Protein AF-A0A7X8WA39-F1 (afdb_monomer_lite)

Radius of gyration: 10.54 Å; chains: 1; bounding box: 22×27×26 Å

Structure (mmCIF, N/CA/C/O backbone):
data_AF-A0A7X8WA39-F1
#
_entry.id   AF-A0A7X8WA39-F1
#
loop_
_atom_site.group_PDB
_atom_site.id
_atom_site.type_symbol
_atom_site.lab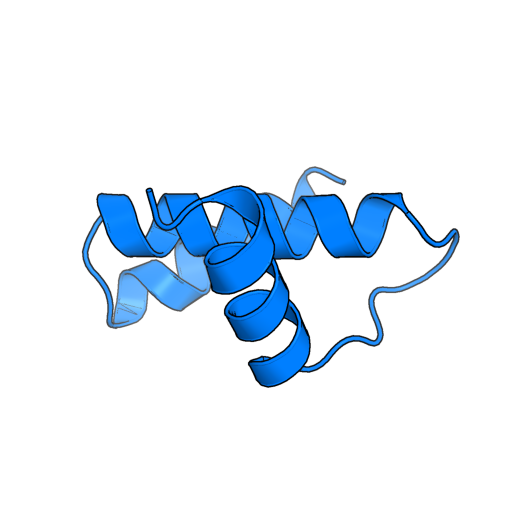el_atom_id
_atom_site.label_alt_id
_atom_site.label_comp_id
_atom_site.label_asym_id
_atom_site.label_entity_id
_atom_site.label_seq_id
_atom_site.pdbx_PDB_ins_code
_atom_site.Cartn_x
_atom_site.Cartn_y
_atom_site.Cartn_z
_atom_site.occupancy
_atom_site.B_iso_or_equiv
_atom_site.auth_seq_id
_atom_site.auth_comp_id
_atom_site.auth_asym_id
_atom_site.auth_atom_id
_atom_site.pdbx_PDB_model_num
ATOM 1 N N . ARG A 1 1 ? -0.441 -6.643 -11.800 1.00 73.81 1 ARG A N 1
ATOM 2 C CA . ARG A 1 1 ? -1.145 -5.336 -11.717 1.00 73.81 1 ARG A CA 1
ATOM 3 C C . ARG A 1 1 ? -2.292 -5.433 -10.710 1.00 73.81 1 ARG A C 1
ATOM 5 O O . ARG A 1 1 ? -2.229 -4.753 -9.699 1.00 73.81 1 ARG A O 1
ATOM 12 N N . GLY A 1 2 ? -3.282 -6.314 -10.911 1.00 88.94 2 GLY A N 1
ATOM 13 C CA . GLY A 1 2 ? -4.361 -6.524 -9.927 1.00 88.94 2 GLY A CA 1
ATOM 14 C C . GLY A 1 2 ? -3.919 -7.231 -8.639 1.00 88.94 2 GLY A C 1
AT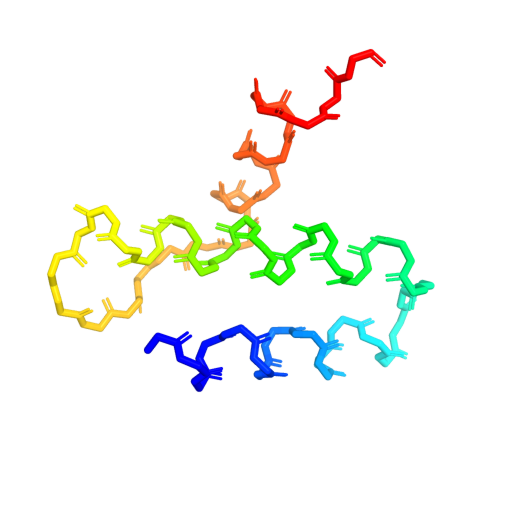OM 15 O O . GLY A 1 2 ? -4.316 -6.821 -7.557 1.00 88.94 2 GLY A O 1
ATOM 16 N N . ASP A 1 3 ? -3.040 -8.227 -8.746 1.00 93.25 3 ASP A N 1
ATOM 17 C CA . ASP A 1 3 ? -2.457 -8.973 -7.623 1.00 93.25 3 ASP A CA 1
ATOM 18 C C . ASP A 1 3 ? -1.815 -8.050 -6.575 1.00 93.25 3 ASP A C 1
ATOM 20 O O . ASP A 1 3 ? -2.105 -8.167 -5.387 1.00 93.25 3 ASP A O 1
ATOM 24 N N . THR A 1 4 ? -1.005 -7.087 -7.023 1.00 92.75 4 THR A N 1
ATOM 25 C CA . THR A 1 4 ? -0.299 -6.133 -6.160 1.00 92.75 4 THR A CA 1
ATOM 26 C C . THR A 1 4 ? -1.283 -5.209 -5.446 1.00 92.75 4 THR A C 1
ATOM 28 O O . THR A 1 4 ? -1.184 -5.038 -4.237 1.00 92.75 4 THR A O 1
ATOM 31 N N . CYS A 1 5 ? -2.272 -4.677 -6.173 1.00 95.69 5 CYS A N 1
ATOM 32 C CA . CYS A 1 5 ? -3.297 -3.798 -5.609 1.00 95.69 5 CYS A CA 1
ATOM 33 C C . CYS A 1 5 ? -4.151 -4.523 -4.556 1.00 95.69 5 CYS A C 1
ATOM 35 O O . CYS A 1 5 ? -4.269 -4.058 -3.426 1.00 95.69 5 CYS A O 1
ATOM 37 N N . PHE A 1 6 ? -4.692 -5.701 -4.885 1.00 96.25 6 PHE A N 1
ATOM 38 C CA . PHE A 1 6 ? -5.536 -6.454 -3.954 1.00 96.25 6 PHE A CA 1
ATOM 39 C C . PHE A 1 6 ? -4.760 -6.967 -2.739 1.00 96.25 6 PHE A C 1
ATOM 41 O O . PHE A 1 6 ? -5.266 -6.877 -1.621 1.00 96.25 6 PHE A O 1
ATOM 48 N N . SER A 1 7 ? -3.532 -7.459 -2.933 1.00 96.12 7 SER A N 1
ATOM 49 C CA . SER A 1 7 ? -2.690 -7.915 -1.820 1.00 96.12 7 SER A CA 1
ATOM 50 C C . SER A 1 7 ? -2.353 -6.760 -0.877 1.00 96.12 7 SER A C 1
ATOM 52 O O . SER A 1 7 ? -2.469 -6.919 0.337 1.00 96.12 7 SER A O 1
ATOM 54 N N . ALA A 1 8 ? -2.004 -5.587 -1.420 1.00 96.88 8 ALA A N 1
ATOM 55 C CA . ALA A 1 8 ? -1.749 -4.388 -0.626 1.00 96.88 8 ALA A CA 1
ATOM 56 C C . ALA A 1 8 ? -3.006 -3.933 0.130 1.00 96.88 8 ALA A C 1
ATOM 58 O O . ALA A 1 8 ? -2.944 -3.727 1.338 1.00 96.88 8 ALA A O 1
ATOM 59 N N . TYR A 1 9 ? -4.163 -3.864 -0.539 1.00 98.19 9 TYR A N 1
ATOM 60 C CA . TYR A 1 9 ? -5.418 -3.450 0.091 1.00 98.19 9 TYR A CA 1
ATOM 61 C C . TYR A 1 9 ? -5.820 -4.368 1.250 1.00 98.19 9 TYR A C 1
ATOM 63 O O . TYR A 1 9 ? -6.092 -3.887 2.348 1.00 98.19 9 TYR A O 1
ATOM 71 N N . ILE A 1 10 ? -5.845 -5.688 1.030 1.00 98.00 10 ILE A N 1
ATOM 72 C CA . ILE A 1 10 ? -6.244 -6.648 2.070 1.00 98.00 10 ILE A CA 1
ATOM 73 C C . ILE A 1 10 ? -5.268 -6.599 3.250 1.00 98.00 10 ILE A C 1
ATOM 75 O O . ILE A 1 10 ? -5.709 -6.649 4.395 1.00 98.00 10 ILE A O 1
ATOM 79 N N . THR A 1 11 ? -3.967 -6.449 2.979 1.00 97.38 11 THR A N 1
ATOM 80 C CA . THR A 1 11 ? -2.942 -6.326 4.026 1.00 97.38 11 THR A CA 1
ATOM 81 C C . THR A 1 11 ? -3.146 -5.063 4.860 1.00 97.38 11 THR A C 1
ATOM 83 O O . THR A 1 11 ? -3.190 -5.151 6.086 1.00 97.38 11 THR A O 1
ATOM 86 N N . GLU A 1 12 ? -3.352 -3.902 4.227 1.00 97.88 12 GLU A N 1
ATOM 87 C CA . GLU A 1 12 ? -3.593 -2.657 4.965 1.00 97.88 12 GLU A CA 1
ATOM 88 C C . GLU A 1 12 ? -4.891 -2.708 5.767 1.00 97.88 12 GLU A C 1
ATOM 90 O O . GLU A 1 12 ? -4.924 -2.256 6.912 1.00 97.88 12 GLU A O 1
ATOM 95 N N . ARG A 1 13 ? -5.941 -3.343 5.234 1.00 97.88 13 ARG A N 1
ATOM 96 C CA . ARG A 1 13 ? -7.232 -3.474 5.924 1.00 97.88 13 ARG A CA 1
ATOM 97 C C . ARG A 1 13 ? -7.167 -4.244 7.240 1.00 97.88 13 ARG A C 1
ATOM 99 O O . ARG A 1 13 ? -8.088 -4.100 8.044 1.00 97.88 13 ARG A O 1
ATOM 106 N N . LEU A 1 14 ? -6.099 -5.005 7.495 1.00 98.00 14 LEU A N 1
ATOM 107 C CA . LEU A 1 14 ? -5.868 -5.635 8.797 1.00 98.00 14 LEU A CA 1
ATOM 108 C C . LEU A 1 14 ? -5.646 -4.606 9.917 1.00 98.00 14 LEU A C 1
ATOM 110 O O . LEU A 1 14 ? -5.902 -4.920 11.076 1.00 98.00 14 LEU A O 1
ATOM 114 N N . THR A 1 15 ? -5.169 -3.395 9.595 1.00 97.12 15 THR A N 1
ATOM 115 C CA . THR A 1 15 ? -4.765 -2.391 10.602 1.00 97.12 15 THR A CA 1
ATOM 116 C C . THR A 1 15 ? -5.201 -0.950 10.308 1.00 97.12 15 THR A C 1
ATOM 118 O O . THR A 1 15 ? -5.171 -0.116 11.211 1.00 97.12 15 THR A O 1
ATOM 121 N N . LYS A 1 16 ? -5.615 -0.632 9.076 1.00 97.00 16 LYS A N 1
ATOM 122 C CA . LYS A 1 16 ? -5.977 0.716 8.605 1.00 97.00 16 LYS A CA 1
ATOM 123 C C . LYS A 1 16 ? -7.431 0.769 8.159 1.00 97.00 16 LYS A C 1
ATOM 125 O O . LYS A 1 16 ? -7.975 -0.247 7.738 1.00 97.00 16 LYS A O 1
ATOM 130 N N . ASP A 1 17 ? -8.062 1.940 8.200 1.00 97.81 17 ASP A N 1
ATOM 131 C CA . ASP A 1 17 ? -9.406 2.148 7.644 1.00 97.81 17 ASP A CA 1
ATOM 132 C C . ASP A 1 17 ? -9.446 1.996 6.110 1.00 97.81 17 ASP A C 1
ATOM 134 O O . ASP A 1 17 ? -8.429 1.767 5.448 1.00 97.81 17 ASP A O 1
ATOM 138 N N . ILE A 1 18 ? -10.651 2.073 5.540 1.00 97.62 18 ILE A N 1
ATOM 139 C CA . ILE A 1 18 ? -10.878 1.886 4.104 1.00 97.62 18 ILE A CA 1
ATOM 140 C C . ILE A 1 18 ? -10.127 2.935 3.281 1.00 97.62 18 ILE A C 1
ATOM 142 O O . ILE A 1 18 ? -9.488 2.563 2.302 1.00 97.62 18 ILE A O 1
ATOM 146 N N . GLU A 1 19 ? -10.190 4.208 3.666 1.00 96.44 19 GLU A N 1
ATOM 147 C CA . GLU A 1 19 ? -9.606 5.306 2.896 1.00 96.44 19 GLU A CA 1
ATOM 148 C C . GLU A 1 19 ? -8.088 5.152 2.810 1.00 96.44 19 GLU A C 1
ATOM 150 O O . GLU A 1 19 ? -7.525 5.110 1.714 1.00 96.44 19 GLU A O 1
ATOM 155 N N . ASN A 1 20 ? -7.439 4.961 3.958 1.00 96.44 20 ASN A N 1
ATOM 156 C CA . ASN A 1 20 ? -5.996 4.776 4.036 1.00 96.44 20 ASN A CA 1
ATOM 157 C C . ASN A 1 20 ? -5.541 3.495 3.321 1.00 96.44 20 ASN A C 1
ATOM 159 O O . ASN A 1 20 ? -4.528 3.500 2.621 1.00 96.44 20 ASN A O 1
ATOM 163 N N . SER A 1 21 ? -6.318 2.412 3.416 1.00 97.88 21 SER A N 1
ATOM 164 C CA . SER A 1 21 ? -5.993 1.155 2.726 1.00 97.88 21 SER A CA 1
ATOM 165 C C . SER A 1 21 ? -6.096 1.275 1.205 1.00 97.88 21 SER A C 1
ATOM 167 O O . SER A 1 21 ? -5.262 0.728 0.485 1.00 97.88 21 SER A O 1
ATOM 169 N N . VAL A 1 22 ? -7.113 1.983 0.696 1.00 97.00 22 VAL A N 1
ATOM 170 C CA . VAL A 1 22 ? -7.268 2.222 -0.748 1.00 97.00 22 VAL A CA 1
ATOM 171 C C . VAL A 1 22 ? -6.151 3.129 -1.260 1.00 97.00 22 VAL A C 1
ATOM 173 O O . VAL A 1 22 ? -5.545 2.800 -2.280 1.00 97.00 22 VAL A O 1
ATOM 176 N N . LYS A 1 23 ? -5.834 4.218 -0.543 1.00 96.81 23 LYS A N 1
ATOM 177 C CA . LYS A 1 23 ? -4.725 5.126 -0.886 1.00 96.81 23 LYS A CA 1
ATOM 178 C C . LYS A 1 23 ? -3.402 4.369 -1.004 1.00 96.81 23 LYS A C 1
ATOM 180 O O . LYS A 1 23 ? -2.713 4.487 -2.015 1.00 96.81 23 LYS A O 1
ATOM 185 N N . TYR A 1 24 ? -3.089 3.526 -0.022 1.00 97.31 24 TYR A N 1
ATOM 186 C CA . TYR A 1 24 ? -1.865 2.729 -0.035 1.00 97.31 24 TYR A CA 1
ATOM 187 C C . TYR A 1 24 ? -1.827 1.713 -1.179 1.00 97.31 24 TYR A C 1
ATOM 189 O O . TYR A 1 24 ? -0.830 1.617 -1.891 1.00 97.31 24 TYR A O 1
ATOM 197 N N . ALA A 1 25 ? -2.917 0.977 -1.405 1.00 97.44 25 ALA A N 1
ATOM 198 C CA . ALA A 1 25 ? -2.992 0.014 -2.499 1.00 97.44 2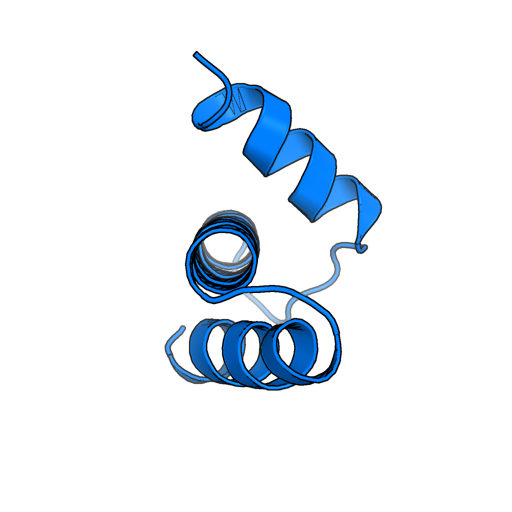5 ALA A CA 1
ATOM 199 C C . ALA A 1 25 ? -2.830 0.679 -3.876 1.00 97.44 25 ALA A C 1
ATOM 201 O O . ALA A 1 25 ? -2.141 0.134 -4.744 1.00 97.44 25 ALA A O 1
ATOM 202 N N . ALA A 1 26 ? -3.423 1.864 -4.055 1.00 96.94 26 ALA A N 1
ATOM 203 C CA . ALA A 1 26 ? -3.303 2.672 -5.263 1.00 96.94 26 ALA A CA 1
ATOM 204 C C . ALA A 1 26 ? -1.866 3.179 -5.481 1.00 96.94 26 ALA A C 1
ATOM 206 O O . ALA A 1 26 ? -1.343 3.046 -6.590 1.00 96.94 26 ALA A O 1
ATOM 207 N N . ALA A 1 27 ? -1.195 3.670 -4.436 1.00 96.62 27 ALA A N 1
ATOM 208 C CA . ALA A 1 27 ? 0.211 4.070 -4.514 1.00 96.62 27 ALA A CA 1
ATOM 209 C C . ALA A 1 27 ? 1.124 2.877 -4.837 1.00 96.62 27 ALA A C 1
ATOM 211 O O . ALA A 1 27 ? 1.918 2.935 -5.774 1.00 96.62 27 ALA A O 1
ATOM 212 N N . ALA A 1 28 ? 0.966 1.757 -4.123 1.00 96.25 28 ALA A N 1
ATOM 213 C CA . ALA A 1 28 ? 1.803 0.572 -4.296 1.00 96.25 28 ALA A CA 1
ATOM 214 C C . ALA A 1 28 ? 1.693 -0.015 -5.709 1.00 96.25 28 ALA A C 1
ATOM 216 O O . ALA A 1 28 ? 2.701 -0.391 -6.317 1.00 96.25 28 ALA A O 1
ATOM 217 N N . VAL A 1 29 ? 0.475 -0.079 -6.265 1.00 96.38 29 VAL A N 1
ATOM 218 C CA . VAL A 1 29 ? 0.308 -0.515 -7.652 1.00 96.38 29 VAL A CA 1
ATOM 219 C C . VAL A 1 29 ? 0.859 0.520 -8.625 1.00 96.38 29 VAL A C 1
ATOM 221 O O . VAL A 1 2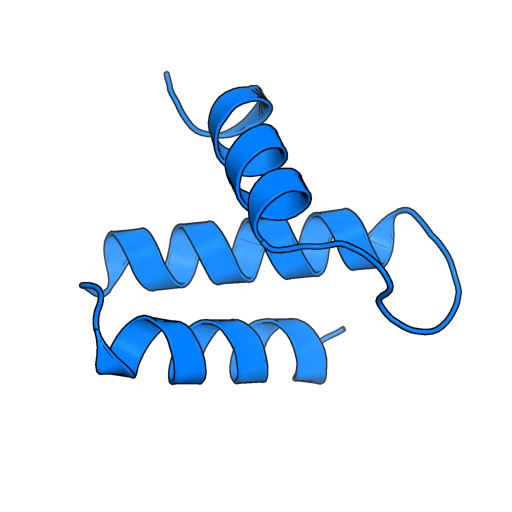9 ? 1.514 0.112 -9.571 1.00 96.38 29 VAL A O 1
ATOM 224 N N . SER A 1 30 ? 0.678 1.822 -8.406 1.00 95.62 30 SER A N 1
ATOM 225 C CA . SER A 1 30 ? 1.221 2.854 -9.304 1.00 95.62 30 SER A CA 1
ATOM 226 C C . SER A 1 30 ? 2.747 2.780 -9.383 1.00 95.62 30 SER A C 1
ATOM 228 O O . SER A 1 30 ? 3.291 2.612 -10.472 1.00 95.62 30 SER A O 1
ATOM 230 N N . LEU A 1 31 ? 3.425 2.703 -8.237 1.00 94.69 31 LEU A N 1
ATOM 231 C CA . LEU A 1 31 ? 4.878 2.545 -8.168 1.00 94.69 31 LEU A CA 1
ATOM 232 C C . LEU A 1 31 ? 5.357 1.258 -8.865 1.00 94.69 31 LEU A C 1
ATOM 234 O O . LEU A 1 31 ? 6.336 1.241 -9.611 1.00 94.69 31 LEU A O 1
ATOM 238 N N . LYS A 1 32 ? 4.620 0.154 -8.695 1.00 93.81 32 LYS A N 1
ATOM 239 C CA . LYS A 1 32 ? 4.871 -1.096 -9.426 1.00 93.81 32 LYS A CA 1
ATOM 240 C C . LYS A 1 32 ? 4.740 -0.934 -10.945 1.00 93.81 32 LYS A C 1
ATOM 242 O O . LYS A 1 32 ? 5.396 -1.645 -11.701 1.00 93.81 32 LYS A O 1
ATOM 247 N N . MET A 1 33 ? 3.835 -0.089 -11.414 1.00 94.94 33 MET A N 1
ATOM 248 C CA . MET A 1 33 ? 3.516 0.040 -12.836 1.00 94.94 33 MET A CA 1
ATOM 249 C C . MET A 1 33 ? 4.581 0.794 -13.618 1.00 94.94 33 MET A C 1
ATOM 251 O O . MET A 1 33 ? 4.706 0.559 -14.821 1.00 94.94 33 MET A O 1
ATOM 255 N N . GLU A 1 34 ? 5.328 1.658 -12.937 1.00 93.88 34 GLU A N 1
ATOM 256 C CA . GLU A 1 34 ? 6.382 2.493 -13.510 1.00 93.88 34 GLU A CA 1
ATOM 257 C C . GLU A 1 34 ? 7.620 1.682 -13.910 1.00 93.88 34 GLU A C 1
ATOM 259 O O . GLU A 1 34 ? 8.289 2.024 -14.882 1.00 93.88 34 GLU A O 1
ATOM 264 N N . THR A 1 35 ? 7.894 0.564 -13.225 1.00 87.62 35 THR A N 1
ATOM 265 C CA . THR A 1 35 ? 9.038 -0.308 -13.535 1.00 87.62 35 THR A CA 1
ATOM 266 C C . THR A 1 35 ? 8.593 -1.724 -13.922 1.00 87.62 35 THR A C 1
ATOM 268 O O . THR A 1 35 ? 7.980 -2.429 -13.116 1.00 87.62 35 THR A O 1
ATOM 271 N N . PRO A 1 36 ? 8.932 -2.210 -15.132 1.00 88.06 36 PRO A N 1
ATOM 272 C CA . PRO A 1 36 ? 8.680 -3.595 -15.523 1.00 88.06 36 PRO A CA 1
ATOM 273 C C . PRO A 1 36 ? 9.384 -4.616 -14.612 1.00 88.06 36 PRO A C 1
ATOM 275 O O . PRO A 1 36 ? 10.539 -4.443 -14.231 1.00 88.06 36 PRO A O 1
ATOM 278 N N . GLY A 1 37 ? 8.713 -5.734 -14.323 1.00 88.44 37 GLY A N 1
ATOM 279 C CA . GLY A 1 37 ? 9.237 -6.809 -13.464 1.00 88.44 37 GLY A CA 1
ATOM 280 C C . GLY A 1 37 ? 8.610 -6.828 -12.063 1.00 88.44 37 GLY A C 1
ATOM 281 O O . GLY A 1 37 ? 7.652 -6.096 -11.835 1.00 88.44 37 GLY A O 1
ATOM 282 N N . PRO A 1 38 ? 9.045 -7.711 -11.135 1.00 89.25 38 PRO A N 1
ATOM 283 C CA . PRO A 1 38 ? 8.521 -7.838 -9.761 1.00 89.25 38 PRO A CA 1
ATOM 284 C C . PRO A 1 38 ? 8.569 -6.533 -8.951 1.00 89.25 38 PRO A C 1
ATOM 286 O O . PRO A 1 38 ? 9.398 -5.675 -9.224 1.00 89.25 38 PRO A O 1
ATOM 289 N N . PHE A 1 39 ? 7.665 -6.373 -7.974 1.00 90.62 39 PHE A N 1
ATOM 290 C CA . PHE A 1 39 ? 7.705 -5.195 -7.100 1.00 90.62 39 PHE A CA 1
ATOM 291 C C . PHE A 1 39 ? 8.913 -5.329 -6.175 1.00 90.62 39 PHE A C 1
ATOM 293 O O . PHE A 1 39 ? 9.113 -6.402 -5.608 1.00 90.62 39 PHE A O 1
ATOM 300 N N . LYS A 1 40 ? 9.716 -4.271 -6.060 1.00 91.31 40 LYS A N 1
ATOM 301 C CA . LYS A 1 40 ? 10.923 -4.244 -5.220 1.00 91.31 40 LYS A CA 1
ATOM 302 C C . LYS A 1 40 ? 10.976 -3.038 -4.276 1.00 91.31 40 LYS A C 1
ATOM 304 O O . LYS A 1 40 ? 11.993 -2.862 -3.618 1.00 91.31 40 LYS A O 1
ATOM 309 N N . GLY A 1 41 ? 9.924 -2.217 -4.248 1.00 91.88 41 GLY A N 1
ATOM 310 C CA . GLY A 1 41 ? 9.850 -1.057 -3.362 1.00 91.88 41 GLY A CA 1
ATOM 311 C C . GLY A 1 41 ? 9.585 -1.457 -1.913 1.00 91.88 41 GLY A C 1
ATOM 312 O O . GLY A 1 41 ? 9.102 -2.562 -1.637 1.00 91.88 41 GLY A O 1
ATOM 313 N N . THR A 1 42 ? 9.898 -0.554 -0.994 1.00 96.12 42 THR A N 1
ATOM 314 C CA . THR A 1 42 ? 9.622 -0.689 0.438 1.00 96.12 42 THR A CA 1
ATOM 315 C C . THR A 1 42 ? 8.312 0.004 0.816 1.00 96.12 42 THR A C 1
ATOM 317 O O . THR A 1 42 ? 7.628 0.590 -0.025 1.00 96.12 42 THR A O 1
ATOM 320 N N . ARG A 1 43 ? 7.918 -0.071 2.095 1.00 95.19 43 ARG A N 1
ATOM 321 C CA . ARG A 1 43 ? 6.744 0.667 2.578 1.00 95.19 43 ARG A CA 1
ATOM 322 C C . ARG A 1 43 ? 6.969 2.175 2.492 1.00 95.19 43 ARG A C 1
ATOM 324 O O . ARG A 1 43 ? 6.049 2.888 2.110 1.00 95.19 43 ARG A O 1
ATOM 331 N N . GLU A 1 44 ? 8.179 2.624 2.801 1.00 97.44 44 GLU A N 1
ATOM 332 C CA . GLU A 1 44 ? 8.580 4.027 2.768 1.00 97.44 44 GLU A CA 1
ATOM 333 C C . GLU A 1 44 ? 8.477 4.599 1.351 1.00 97.44 44 GLU A C 1
ATOM 335 O O . GLU A 1 44 ? 8.006 5.721 1.194 1.00 97.44 44 GLU A O 1
ATOM 340 N N . ASP A 1 45 ? 8.825 3.820 0.319 1.00 96.81 45 ASP A N 1
ATOM 341 C CA . ASP A 1 45 ? 8.657 4.243 -1.079 1.00 96.81 45 ASP A CA 1
ATOM 342 C C . ASP A 1 45 ? 7.180 4.504 -1.415 1.00 96.81 45 ASP A C 1
ATOM 344 O O . ASP A 1 45 ? 6.839 5.476 -2.087 1.00 96.81 45 ASP A O 1
ATOM 348 N N . VAL A 1 46 ? 6.280 3.647 -0.921 1.00 96.56 46 VAL A N 1
ATOM 349 C CA . VAL A 1 46 ? 4.832 3.801 -1.123 1.00 96.56 46 VAL A CA 1
ATOM 350 C C . VAL A 1 46 ? 4.297 5.005 -0.347 1.00 96.56 46 VAL A C 1
ATOM 352 O O . VAL A 1 46 ? 3.492 5.764 -0.874 1.00 96.56 46 VAL A O 1
ATOM 355 N N . GLU A 1 47 ? 4.743 5.212 0.890 1.00 96.12 47 GLU A N 1
ATOM 356 C CA . GLU A 1 47 ? 4.339 6.363 1.707 1.00 96.12 47 GLU A CA 1
ATOM 357 C C . GLU A 1 47 ? 4.852 7.689 1.128 1.00 96.12 47 GLU A C 1
ATOM 359 O O . GLU A 1 47 ? 4.113 8.674 1.100 1.00 96.12 47 GLU A O 1
ATOM 364 N N . ALA A 1 48 ? 6.078 7.707 0.595 1.00 96.75 48 ALA A N 1
ATOM 365 C CA . ALA A 1 48 ? 6.617 8.848 -0.137 1.00 96.75 48 ALA A CA 1
ATOM 366 C C . ALA A 1 48 ? 5.769 9.162 -1.377 1.00 96.75 48 ALA A C 1
ATOM 368 O O . ALA A 1 48 ? 5.425 10.321 -1.597 1.00 96.75 48 ALA A O 1
ATOM 369 N N . TYR A 1 49 ? 5.353 8.133 -2.120 1.00 96.19 49 TYR A N 1
ATOM 370 C CA . TYR A 1 49 ? 4.459 8.283 -3.269 1.00 96.19 49 TYR A CA 1
ATOM 371 C C . TYR A 1 49 ? 3.102 8.883 -2.876 1.00 96.19 49 TYR A C 1
ATOM 373 O O . TYR A 1 49 ? 2.604 9.795 -3.531 1.00 96.19 49 TYR A O 1
ATOM 381 N N . ILE A 1 50 ? 2.496 8.407 -1.782 1.00 96.62 50 ILE A N 1
ATOM 382 C CA . ILE A 1 50 ? 1.235 8.969 -1.269 1.00 96.62 50 ILE A CA 1
ATOM 383 C C . ILE A 1 50 ? 1.411 10.454 -0.950 1.00 96.62 50 ILE A C 1
ATOM 385 O O . ILE A 1 50 ? 0.590 11.269 -1.365 1.00 96.62 50 ILE A O 1
ATOM 389 N N . LYS A 1 51 ? 2.494 10.813 -0.257 1.00 95.56 51 LYS A N 1
ATOM 390 C CA . LYS A 1 51 ? 2.781 12.201 0.108 1.00 95.56 51 LYS A CA 1
ATOM 391 C C . LYS A 1 51 ? 3.009 13.095 -1.113 1.00 95.56 51 LYS A C 1
ATOM 393 O O . LYS A 1 51 ? 2.629 14.258 -1.094 1.00 95.56 51 LYS A O 1
ATOM 398 N N . GLU A 1 52 ? 3.654 12.574 -2.154 1.00 94.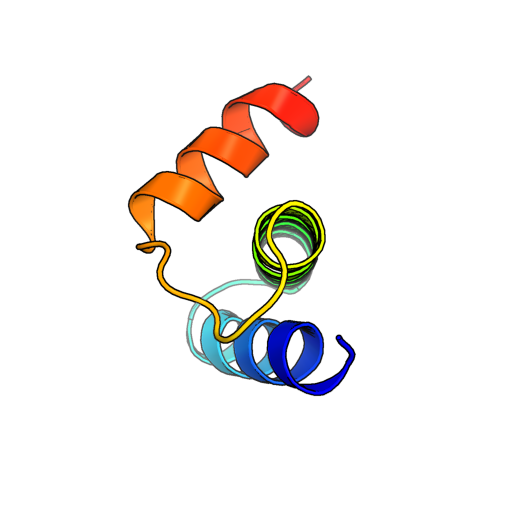94 52 GLU A N 1
ATOM 399 C CA . GLU A 1 52 ? 3.947 13.328 -3.375 1.00 94.94 52 GLU A CA 1
ATOM 400 C C . GLU A 1 52 ? 2.696 13.573 -4.230 1.00 94.94 52 GLU A C 1
ATOM 402 O O . GLU A 1 52 ? 2.547 14.656 -4.794 1.00 94.94 52 GLU A O 1
ATOM 407 N N . PHE A 1 53 ? 1.785 12.595 -4.315 1.00 93.81 53 PHE A N 1
ATOM 408 C CA . PHE A 1 53 ? 0.689 12.625 -5.290 1.00 93.81 53 PHE A CA 1
ATOM 409 C C . PHE A 1 53 ? -0.722 12.757 -4.700 1.00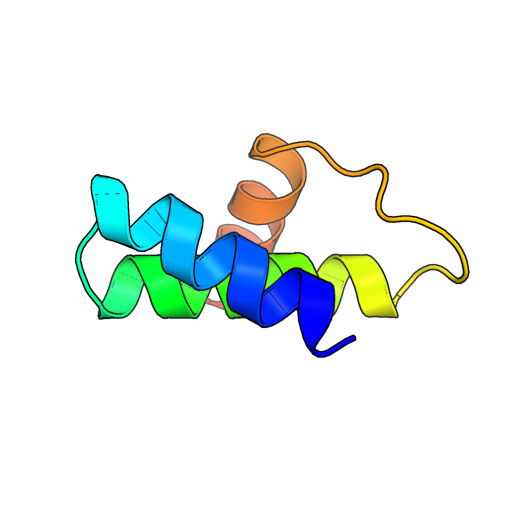 93.81 53 PHE A C 1
ATOM 411 O O . PHE A 1 53 ? -1.639 13.112 -5.444 1.00 93.81 53 PHE A O 1
ATOM 418 N N . TYR A 1 54 ? -0.936 12.451 -3.416 1.00 89.06 54 TYR A N 1
ATOM 419 C CA . TYR A 1 54 ? -2.279 12.340 -2.821 1.00 89.06 54 TYR A CA 1
ATOM 420 C C . TYR A 1 54 ? -2.549 13.269 -1.629 1.00 89.06 54 TYR A C 1
ATOM 422 O O . TYR A 1 54 ? -3.722 13.526 -1.354 1.00 89.06 54 TYR A O 1
ATOM 430 N N . ASP A 1 55 ? -1.525 13.771 -0.934 1.00 76.75 55 ASP A N 1
ATOM 431 C CA . ASP A 1 55 ? -1.703 14.767 0.133 1.00 76.75 55 ASP A CA 1
ATOM 432 C C . ASP A 1 55 ? -1.816 16.178 -0.478 1.00 76.75 55 ASP A C 1
ATOM 434 O O . ASP A 1 55 ? -0.816 16.784 -0.866 1.00 76.75 55 ASP A O 1
ATOM 438 N N . ILE A 1 56 ? -3.055 16.682 -0.576 1.00 55.91 56 ILE A N 1
ATOM 439 C CA . ILE A 1 56 ? -3.421 18.059 -0.973 1.00 55.91 56 ILE A CA 1
ATOM 440 C C . ILE A 1 56 ? -3.949 18.809 0.249 1.00 55.91 56 ILE A C 1
ATOM 442 O O . ILE A 1 56 ? -4.804 18.229 0.958 1.00 55.91 56 ILE A O 1
#

Secondary structure (DSSP, 8-state):
-HHHHHHHHHHHHTTS-HHHHHHHHHHHHHHHHHSSSS----HHHHHHHHHHHT--

pLDDT: mean 93.75, std 6.91, range [55.91, 98.19]

Sequence (56 aa):
RGDTCFSAYITERLTKDIENSVKYAAAAVSLKMETPGPFKGTREDVEAYIKEFYDI

Foldseek 3Di:
DVCQLVVQLVVCVVPHDNVVSNLLSVLQVVCVVVDPDDRDDDSVSSVVSCVVPPDD